Protein AF-A0A380P1U2-F1 (afdb_monomer)

Radius of gyration: 17.5 Å; Cα contacts (8 Å, |Δi|>4): 47; chains: 1; bounding box: 38×32×60 Å

InterPro domains:
  IPR010074 Phosphoribosylformylglycinamidine subunit PurL [PTHR43555] (17-75)
  IPR036676 PurM-like, C-terminal domain superfamily [G3DSA:3.90.650.10] (28-54)
  IPR036921 PurM-like, N-terminal domain superfamily [G3DSA:3.30.1330.10] (56-75)
  IPR041609 Phosphoribosylformylglycinamidine synthase, linker domain [PF18072] (18-64)

Structure (mmCIF, N/CA/C/O backbone):
data_AF-A0A380P1U2-F1
#
_entry.id   AF-A0A380P1U2-F1
#
loop_
_atom_site.group_PDB
_atom_site.id
_atom_site.type_symbol
_atom_site.label_atom_id
_atom_site.label_alt_id
_atom_site.label_comp_id
_atom_site.label_asym_id
_atom_site.label_entity_id
_atom_site.label_seq_id
_atom_site.pdbx_PDB_ins_code
_atom_site.Cartn_x
_atom_site.Cartn_y
_atom_site.Cartn_z
_atom_site.occupancy
_atom_site.B_iso_or_equiv
_atom_site.auth_seq_id
_atom_site.auth_comp_id
_atom_site.auth_asym_id
_atom_site.auth_atom_id
_atom_site.pdbx_PDB_model_num
ATOM 1 N N . MET A 1 1 ? 5.934 23.003 -36.882 1.00 41.56 1 MET A N 1
ATOM 2 C CA . MET A 1 1 ? 6.953 22.424 -35.987 1.00 41.56 1 MET A CA 1
ATOM 3 C C . MET A 1 1 ? 6.254 22.175 -34.664 1.00 41.56 1 MET A C 1
ATOM 5 O O . MET A 1 1 ? 6.129 23.094 -33.874 1.00 41.56 1 MET A O 1
ATOM 9 N N . VAL A 1 2 ? 5.623 21.007 -34.519 1.00 45.97 2 VAL A N 1
ATOM 10 C CA . VAL A 1 2 ? 4.977 20.626 -33.256 1.00 45.97 2 VAL A CA 1
ATOM 11 C C . VAL A 1 2 ? 6.120 20.200 -32.348 1.00 45.97 2 VAL A C 1
ATOM 13 O O . VAL A 1 2 ? 6.802 19.224 -32.659 1.00 45.97 2 VAL A O 1
ATOM 16 N N . GLU A 1 3 ? 6.415 20.996 -31.324 1.00 53.00 3 GLU A N 1
ATOM 17 C CA . GLU A 1 3 ? 7.401 20.629 -30.313 1.00 53.00 3 GLU A CA 1
ATOM 18 C C . GLU A 1 3 ? 7.011 19.269 -29.734 1.00 53.00 3 GLU A C 1
ATOM 20 O O . GLU A 1 3 ? 5.857 19.038 -29.365 1.00 53.00 3 GLU A O 1
ATOM 25 N N . MET A 1 4 ? 7.967 18.341 -29.728 1.00 51.97 4 MET A N 1
ATOM 26 C CA . MET A 1 4 ? 7.796 17.051 -29.087 1.00 51.97 4 MET A CA 1
ATOM 27 C C . MET A 1 4 ? 7.640 17.312 -27.592 1.00 51.97 4 MET A C 1
ATOM 29 O O . MET A 1 4 ? 8.630 17.532 -26.898 1.00 51.97 4 MET A O 1
ATOM 33 N N . VAL A 1 5 ? 6.400 17.306 -27.098 1.00 57.91 5 VAL A N 1
ATOM 34 C CA . VAL A 1 5 ? 6.134 17.088 -25.676 1.00 57.91 5 VAL A CA 1
ATOM 35 C C . VAL A 1 5 ? 6.905 15.824 -25.312 1.00 57.91 5 VAL A C 1
ATOM 37 O O . VAL A 1 5 ? 6.588 14.738 -25.799 1.00 57.91 5 VAL A O 1
ATOM 40 N N . SER A 1 6 ? 7.979 15.977 -24.535 1.00 59.66 6 SER A N 1
ATOM 41 C CA . SER A 1 6 ? 8.727 14.863 -23.966 1.00 59.66 6 SER A CA 1
ATOM 42 C C . SER A 1 6 ? 7.717 13.931 -23.315 1.00 59.66 6 SER A C 1
ATOM 44 O O . SER A 1 6 ? 6.970 14.375 -22.443 1.0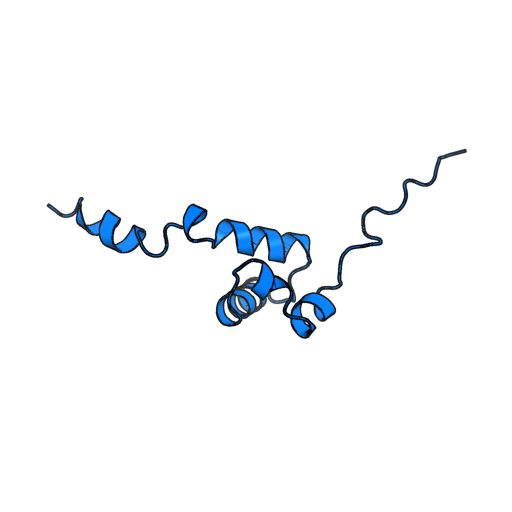0 59.66 6 SER A O 1
ATOM 46 N N . ASN A 1 7 ? 7.652 12.685 -23.785 1.00 59.56 7 ASN A N 1
ATOM 47 C CA . ASN A 1 7 ? 6.689 11.702 -23.309 1.00 59.56 7 ASN A CA 1
ATOM 48 C C . ASN A 1 7 ? 6.775 11.625 -21.771 1.00 59.56 7 ASN 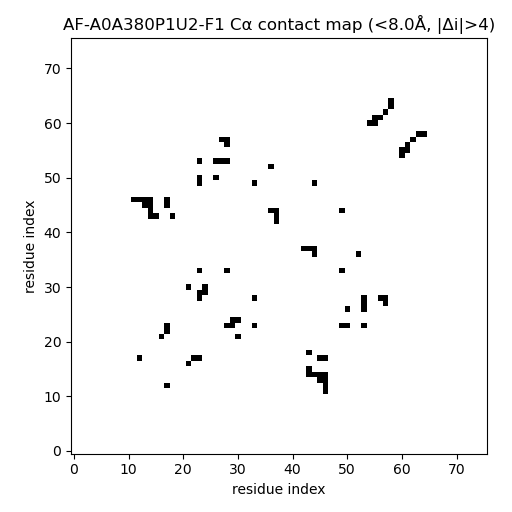A C 1
ATOM 50 O O . ASN A 1 7 ? 7.801 11.171 -21.261 1.00 59.56 7 ASN A O 1
ATOM 54 N N . PRO A 1 8 ? 5.754 12.074 -21.020 1.00 58.69 8 PRO A N 1
ATOM 55 C CA . PRO A 1 8 ? 5.844 12.199 -19.563 1.00 58.69 8 PRO A CA 1
ATOM 56 C C . PRO A 1 8 ? 5.991 10.838 -18.864 1.00 58.69 8 PRO A C 1
ATOM 58 O O . PRO A 1 8 ? 6.434 10.780 -17.725 1.00 58.69 8 PRO A O 1
ATOM 61 N N . MET A 1 9 ? 5.694 9.744 -19.573 1.00 56.44 9 MET A N 1
ATOM 62 C CA . MET A 1 9 ? 5.845 8.363 -19.102 1.00 56.44 9 MET A CA 1
ATOM 63 C C . MET A 1 9 ? 7.278 7.813 -19.221 1.00 56.44 9 MET A C 1
ATOM 65 O O . MET A 1 9 ? 7.516 6.660 -18.883 1.00 56.44 9 MET A O 1
ATOM 69 N N . ALA A 1 10 ? 8.247 8.583 -19.731 1.00 60.97 10 ALA A N 1
ATOM 70 C CA . ALA A 1 10 ? 9.599 8.075 -19.997 1.00 60.97 10 ALA A CA 1
ATOM 71 C C . ALA A 1 10 ? 10.431 7.761 -18.734 1.00 60.97 10 ALA A C 1
ATOM 73 O O . ALA A 1 10 ? 11.522 7.214 -18.866 1.00 60.97 10 ALA A O 1
ATOM 74 N N . ASN A 1 11 ? 9.946 8.110 -17.537 1.00 69.50 11 ASN A N 1
ATOM 75 C CA . ASN A 1 11 ? 10.713 8.020 -16.290 1.00 69.50 11 ASN A CA 1
ATOM 76 C C . ASN A 1 11 ? 9.998 7.246 -15.166 1.00 69.50 11 ASN A C 1
ATOM 78 O O . ASN A 1 11 ? 10.474 7.243 -14.032 1.00 69.50 11 ASN A O 1
ATOM 82 N N . GLU A 1 12 ? 8.851 6.623 -15.451 1.00 80.00 12 GLU A N 1
ATOM 83 C CA . GLU A 1 12 ? 8.128 5.820 -14.462 1.00 80.00 12 GLU A CA 1
ATOM 84 C C . GLU A 1 12 ? 8.654 4.375 -14.462 1.00 80.00 12 GLU A C 1
ATOM 86 O O . GLU A 1 12 ? 8.820 3.787 -15.535 1.00 80.00 12 GLU A O 1
ATOM 91 N N . PRO A 1 13 ? 8.922 3.778 -13.286 1.00 85.38 13 PRO A N 1
ATOM 92 C CA . PRO A 1 13 ? 9.334 2.381 -13.209 1.00 85.38 13 PRO A CA 1
ATOM 93 C C . PRO A 1 13 ? 8.208 1.460 -13.695 1.00 85.38 13 PRO A C 1
ATOM 95 O O . PRO A 1 13 ? 7.024 1.699 -13.437 1.00 85.38 13 PRO A O 1
ATOM 98 N N . ASN A 1 14 ? 8.576 0.385 -14.396 1.00 91.00 14 ASN A N 1
ATOM 99 C CA . ASN A 1 14 ? 7.612 -0.591 -14.893 1.00 91.00 14 ASN A CA 1
ATOM 100 C C . ASN A 1 14 ? 6.954 -1.349 -13.716 1.00 91.00 14 ASN A C 1
ATOM 102 O O . ASN A 1 14 ? 7.617 -1.563 -12.699 1.00 91.00 14 ASN A O 1
ATOM 106 N N . PRO A 1 15 ? 5.700 -1.832 -13.842 1.00 93.50 15 PRO A N 1
ATOM 107 C CA . PRO A 1 15 ? 5.067 -2.688 -12.830 1.00 93.50 15 PRO A CA 1
ATOM 108 C C . PRO A 1 15 ? 5.945 -3.849 -12.332 1.00 93.50 15 PRO A C 1
ATOM 110 O O . PRO A 1 15 ? 5.978 -4.141 -11.138 1.00 93.50 15 PRO A O 1
ATOM 113 N N . THR A 1 16 ? 6.711 -4.474 -13.230 1.00 93.75 16 THR A N 1
ATOM 114 C CA . THR A 1 16 ? 7.625 -5.578 -12.885 1.00 93.75 16 THR A CA 1
ATOM 115 C C . THR A 1 16 ? 8.791 -5.104 -12.018 1.00 93.75 16 THR A C 1
ATOM 117 O O . THR A 1 16 ? 9.192 -5.786 -11.071 1.00 93.75 16 THR A O 1
ATOM 120 N N . ASP A 1 17 ? 9.317 -3.912 -12.309 1.00 93.12 17 ASP A N 1
ATOM 121 C CA . ASP A 1 17 ? 10.398 -3.306 -11.535 1.00 93.12 17 ASP A CA 1
ATOM 122 C C . ASP A 1 17 ? 9.897 -2.911 -10.148 1.00 93.12 17 ASP A C 1
ATOM 124 O O . ASP A 1 17 ? 10.589 -3.147 -9.163 1.00 93.12 17 ASP A O 1
ATOM 1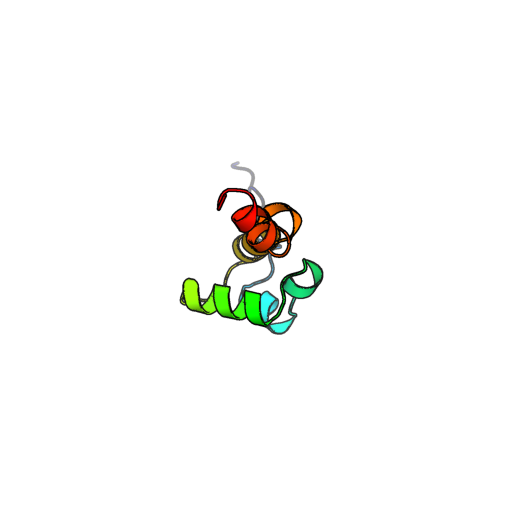28 N N . ILE A 1 18 ? 8.677 -2.376 -10.042 1.00 93.69 18 ILE A N 1
ATOM 129 C CA . ILE A 1 18 ? 8.047 -2.022 -8.761 1.00 93.69 18 ILE A CA 1
ATOM 130 C C . ILE A 1 18 ? 7.923 -3.255 -7.860 1.00 93.69 18 ILE A C 1
ATOM 132 O O . ILE A 1 18 ? 8.286 -3.176 -6.686 1.00 93.69 18 ILE A O 1
ATOM 136 N N . GLN A 1 19 ? 7.470 -4.389 -8.407 1.00 94.69 19 GLN A N 1
ATOM 137 C CA . GLN A 1 19 ? 7.374 -5.651 -7.670 1.00 94.69 19 GLN A CA 1
ATOM 138 C C . GLN A 1 19 ? 8.757 -6.180 -7.265 1.00 94.69 19 GLN A C 1
ATOM 140 O O . GLN A 1 19 ? 8.975 -6.535 -6.111 1.00 94.69 19 GLN A O 1
ATOM 145 N N . THR A 1 20 ? 9.712 -6.203 -8.198 1.00 94.62 20 THR A N 1
ATOM 146 C CA . THR A 1 20 ? 11.044 -6.789 -7.965 1.00 94.62 20 THR A CA 1
ATOM 147 C C . THR A 1 20 ? 11.872 -5.962 -6.982 1.00 94.62 20 THR A C 1
ATOM 149 O O . THR A 1 20 ? 12.548 -6.508 -6.113 1.00 94.62 20 THR A O 1
ATOM 152 N N . THR A 1 21 ? 11.827 -4.635 -7.113 1.00 95.12 21 THR A N 1
ATOM 153 C CA . THR A 1 21 ? 12.562 -3.699 -6.246 1.00 95.12 21 THR A CA 1
ATOM 154 C C . THR A 1 21 ? 11.841 -3.408 -4.935 1.00 95.12 21 THR A C 1
ATOM 156 O O . THR A 1 21 ? 12.434 -2.793 -4.052 1.00 95.12 21 THR A O 1
ATOM 159 N N . LYS A 1 22 ? 10.576 -3.831 -4.815 1.00 95.00 22 LYS A N 1
ATOM 160 C CA . LYS A 1 22 ? 9.686 -3.549 -3.684 1.00 95.00 22 LYS A CA 1
ATOM 161 C C . LYS A 1 22 ? 9.584 -2.064 -3.341 1.00 95.00 22 LYS A C 1
ATOM 163 O O . LYS A 1 22 ? 9.522 -1.672 -2.179 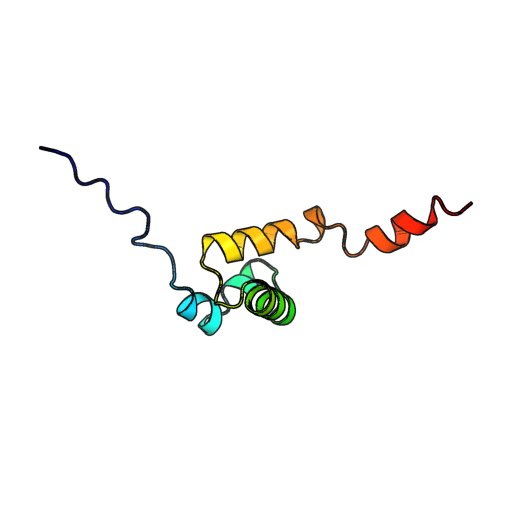1.00 95.00 22 LYS A O 1
ATOM 168 N N . LEU A 1 23 ? 9.536 -1.210 -4.365 1.00 93.75 23 LEU A N 1
ATOM 169 C CA . LEU A 1 23 ? 9.509 0.250 -4.204 1.00 93.75 23 LEU A CA 1
ATOM 170 C C . LEU A 1 23 ? 8.383 0.737 -3.268 1.00 93.75 23 LEU A C 1
ATOM 172 O O . LEU A 1 23 ? 8.545 1.727 -2.557 1.00 93.75 23 LEU A O 1
ATOM 176 N N . TYR A 1 24 ? 7.264 0.015 -3.243 1.00 94.12 24 TYR A N 1
ATOM 177 C CA . TYR A 1 24 ? 6.103 0.290 -2.398 1.00 94.12 24 TYR A CA 1
ATOM 178 C C . TYR A 1 24 ? 6.391 0.217 -0.888 1.00 94.12 24 TYR A C 1
ATOM 180 O O . TYR A 1 24 ? 5.727 0.913 -0.117 1.00 94.12 24 TYR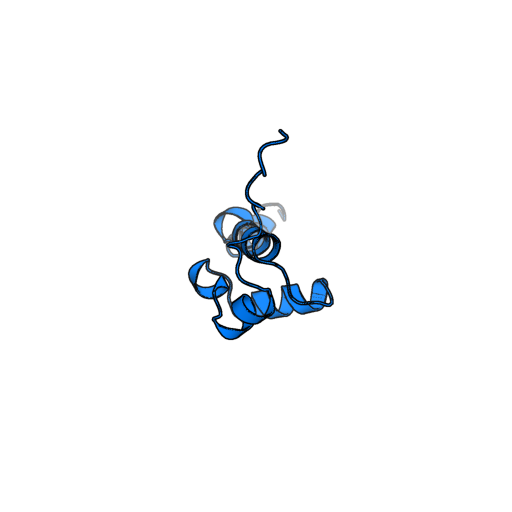 A O 1
ATOM 188 N N . GLU A 1 25 ? 7.406 -0.538 -0.449 1.00 95.38 25 GLU A N 1
ATOM 189 C CA . GLU A 1 25 ? 7.796 -0.609 0.968 1.00 95.38 25 GLU A CA 1
ATOM 190 C C . GLU A 1 25 ? 8.283 0.749 1.484 1.00 95.38 25 GLU A C 1
ATOM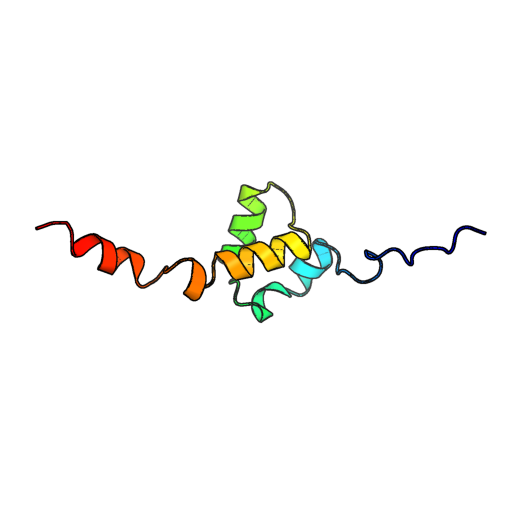 192 O O . GLU A 1 25 ? 7.963 1.152 2.604 1.00 95.38 25 GLU A O 1
ATOM 197 N N . ALA A 1 26 ? 8.979 1.515 0.639 1.00 93.19 26 ALA A N 1
ATOM 198 C CA . ALA A 1 26 ? 9.432 2.862 0.975 1.00 93.19 26 ALA A CA 1
ATOM 199 C C . ALA A 1 26 ? 8.271 3.859 1.155 1.00 93.19 26 ALA A C 1
ATOM 201 O O . ALA A 1 26 ? 8.448 4.908 1.776 1.00 93.19 26 ALA A O 1
ATOM 202 N N . TRP A 1 27 ? 7.082 3.544 0.635 1.00 93.75 27 TRP A N 1
ATOM 203 C CA . TRP A 1 27 ? 5.872 4.360 0.778 1.00 93.75 27 TRP A CA 1
ATOM 204 C C . TRP A 1 27 ? 4.949 3.878 1.901 1.00 93.75 27 TRP A C 1
ATOM 206 O O . TRP A 1 27 ? 3.907 4.488 2.154 1.00 93.75 27 TRP A O 1
ATOM 216 N N . GLY A 1 28 ? 5.355 2.825 2.614 1.00 91.69 28 GLY A N 1
ATOM 217 C CA . GLY A 1 28 ? 4.637 2.294 3.766 1.00 91.69 28 GLY A CA 1
ATOM 218 C C . GLY A 1 28 ? 3.582 1.240 3.432 1.00 91.69 28 GLY A C 1
ATOM 219 O O . GLY A 1 28 ? 2.799 0.906 4.319 1.00 91.69 28 GLY A O 1
ATOM 220 N N . LEU A 1 29 ? 3.560 0.713 2.202 1.00 94.62 29 LEU A N 1
ATOM 221 C CA . LEU A 1 29 ? 2.830 -0.516 1.888 1.00 94.62 29 LEU A CA 1
ATOM 222 C C . LEU A 1 29 ? 3.636 -1.723 2.358 1.00 94.62 29 LEU A C 1
ATOM 224 O O . LEU A 1 29 ? 4.830 -1.839 2.090 1.00 94.62 29 LEU A O 1
ATOM 228 N N . THR A 1 30 ? 2.967 -2.649 3.025 1.00 95.38 30 THR A N 1
ATOM 229 C CA . THR A 1 30 ? 3.530 -3.972 3.307 1.00 95.38 30 THR A CA 1
ATOM 230 C C . THR A 1 30 ? 3.434 -4.873 2.075 1.00 95.38 30 THR A C 1
ATOM 232 O O . THR A 1 30 ? 2.586 -4.663 1.209 1.00 95.38 30 THR A O 1
ATOM 235 N N . GLU A 1 31 ? 4.263 -5.918 2.012 1.00 95.62 31 GLU A N 1
ATOM 236 C CA . GLU A 1 31 ? 4.184 -6.938 0.953 1.00 95.62 31 GLU A CA 1
ATOM 237 C C . GLU A 1 31 ? 2.776 -7.537 0.836 1.00 95.62 31 GLU A C 1
ATOM 239 O O . GLU A 1 31 ? 2.211 -7.565 -0.250 1.00 95.62 31 GLU A O 1
ATOM 244 N N . HIS A 1 32 ? 2.148 -7.868 1.967 1.00 95.88 32 HIS A N 1
ATOM 245 C CA . HIS A 1 32 ? 0.771 -8.363 1.993 1.00 95.88 32 HIS A CA 1
ATOM 246 C C . HIS A 1 32 ? -0.222 -7.367 1.374 1.00 95.88 32 HIS A C 1
ATOM 248 O O . HIS A 1 32 ? -1.160 -7.762 0.686 1.00 95.88 32 HIS A O 1
ATOM 254 N N . GLU A 1 33 ? -0.092 -6.072 1.656 1.00 95.81 33 GLU A N 1
ATOM 255 C CA . GLU A 1 33 ? -0.991 -5.072 1.074 1.00 95.81 33 GLU A CA 1
ATOM 256 C C . GLU A 1 33 ? -0.774 -4.926 -0.428 1.00 95.81 33 GLU A C 1
ATOM 258 O O . GLU A 1 33 ? -1.746 -4.760 -1.158 1.00 95.81 33 GLU A O 1
ATOM 263 N N . TYR A 1 34 ? 0.472 -5.029 -0.890 1.00 96.81 34 TYR A N 1
ATOM 264 C CA . TYR A 1 34 ? 0.777 -5.050 -2.314 1.00 96.81 34 TYR A CA 1
ATOM 265 C C . TYR A 1 34 ? 0.184 -6.280 -3.011 1.00 96.81 34 TYR A C 1
ATOM 267 O O . TYR A 1 34 ? -0.462 -6.130 -4.045 1.00 96.81 34 TYR A O 1
ATOM 275 N N . ASP A 1 35 ? 0.313 -7.468 -2.422 1.00 97.00 35 ASP A N 1
ATOM 276 C CA . ASP A 1 35 ? -0.264 -8.699 -2.972 1.00 97.00 35 ASP A CA 1
ATOM 277 C C . ASP A 1 35 ? -1.794 -8.619 -3.059 1.00 97.00 35 ASP A C 1
ATOM 279 O O . ASP A 1 35 ? -2.371 -8.952 -4.091 1.00 97.00 35 ASP A O 1
ATOM 283 N N . LEU A 1 36 ? -2.455 -8.061 -2.036 1.00 97.00 36 LEU A N 1
ATOM 284 C CA . LEU A 1 36 ? -3.896 -7.791 -2.093 1.00 97.00 36 LEU A CA 1
ATOM 285 C C . LEU A 1 36 ? -4.262 -6.862 -3.256 1.00 97.00 36 LEU A C 1
ATOM 287 O O . LEU A 1 36 ? -5.280 -7.068 -3.907 1.00 97.00 36 LEU A O 1
ATOM 291 N N . ILE A 1 37 ? -3.454 -5.834 -3.525 1.00 96.50 37 ILE A N 1
ATOM 292 C CA . ILE A 1 37 ? -3.686 -4.933 -4.660 1.00 96.50 37 ILE A CA 1
ATOM 293 C C . ILE A 1 37 ? -3.564 -5.700 -5.981 1.00 96.50 37 ILE A C 1
ATOM 295 O O . ILE A 1 37 ? -4.391 -5.506 -6.871 1.00 96.50 37 ILE A O 1
ATOM 299 N N . VAL A 1 38 ? -2.559 -6.568 -6.119 1.00 97.00 38 VAL A N 1
ATOM 300 C CA . VAL A 1 38 ? -2.367 -7.396 -7.321 1.00 97.00 38 VAL A CA 1
ATOM 301 C C . VAL A 1 38 ? -3.552 -8.340 -7.529 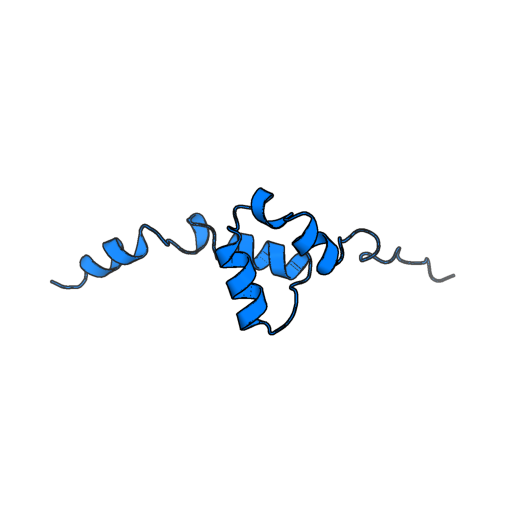1.00 97.00 38 VAL A C 1
ATOM 303 O O . VAL A 1 38 ? -4.059 -8.430 -8.649 1.00 97.00 38 VAL A O 1
ATOM 306 N N . ASP A 1 39 ? -4.020 -8.991 -6.464 1.00 97.44 39 ASP A N 1
ATOM 307 C CA . ASP A 1 39 ? -5.155 -9.915 -6.498 1.00 97.44 39 ASP A CA 1
ATOM 308 C C . ASP A 1 39 ? -6.462 -9.200 -6.874 1.00 97.44 39 ASP A C 1
ATOM 310 O O . ASP A 1 39 ? -7.189 -9.662 -7.754 1.00 97.44 39 ASP A O 1
ATOM 314 N N . GLU A 1 40 ? -6.738 -8.038 -6.272 1.00 96.31 40 GLU A N 1
ATOM 315 C CA . GLU A 1 40 ? -7.936 -7.234 -6.562 1.00 96.31 40 GLU A CA 1
ATOM 316 C C . GLU A 1 40 ? -7.924 -6.656 -7.988 1.00 96.31 40 GLU A C 1
ATOM 318 O O . GLU A 1 40 ? -8.972 -6.521 -8.624 1.00 96.31 40 GLU A O 1
ATOM 323 N N . LEU A 1 41 ? -6.745 -6.319 -8.522 1.00 95.62 41 LEU A N 1
ATOM 324 C CA . LEU A 1 41 ? -6.606 -5.816 -9.892 1.00 95.62 41 LEU A CA 1
ATOM 325 C C . LEU A 1 41 ? -6.518 -6.932 -10.945 1.00 95.62 41 LEU A C 1
ATOM 327 O O . LEU A 1 41 ? -6.739 -6.662 -12.128 1.00 95.62 41 LEU A O 1
ATOM 331 N N . GLY A 1 42 ? -6.147 -8.155 -10.557 1.00 96.56 42 GLY A N 1
ATOM 332 C CA . GLY A 1 42 ? -5.843 -9.264 -11.468 1.00 96.56 42 GLY A CA 1
ATOM 333 C C . GLY A 1 42 ? -4.602 -9.039 -12.346 1.00 96.56 42 GLY A C 1
ATOM 334 O O . GLY A 1 42 ? -4.427 -9.714 -13.363 1.00 96.56 42 GLY A O 1
ATOM 335 N N . ARG A 1 43 ? -3.762 -8.054 -12.005 1.00 96.56 43 ARG A N 1
ATOM 336 C CA . ARG A 1 43 ? -2.528 -7.679 -12.717 1.00 96.56 43 ARG A CA 1
ATOM 337 C C . ARG A 1 43 ? -1.606 -6.876 -11.801 1.00 96.56 43 ARG A C 1
ATOM 339 O O . ARG A 1 43 ? -2.042 -6.364 -10.775 1.00 96.56 43 ARG A O 1
ATOM 346 N N . LEU A 1 44 ? -0.357 -6.672 -12.222 1.00 96.38 44 LEU A N 1
ATOM 347 C CA . LEU A 1 44 ? 0.553 -5.780 -11.502 1.00 96.38 44 LEU A CA 1
ATOM 348 C C . LEU A 1 44 ? 0.079 -4.311 -11.595 1.00 96.38 44 LEU A C 1
ATOM 350 O O . LEU A 1 44 ? -0.246 -3.845 -12.700 1.00 96.38 44 LEU A O 1
ATOM 354 N N . PRO A 1 45 ? 0.034 -3.574 -10.468 1.00 95.81 45 PRO A N 1
ATOM 355 C CA . PRO A 1 45 ? -0.272 -2.149 -10.469 1.00 95.81 45 PRO A CA 1
ATOM 356 C C . PRO A 1 45 ? 0.874 -1.346 -11.096 1.00 95.81 45 PRO A C 1
ATOM 358 O O . PRO A 1 45 ? 2.052 -1.668 -10.930 1.00 95.81 45 PRO A O 1
ATOM 361 N N . ASN A 1 46 ? 0.536 -0.271 -11.806 1.00 95.19 46 ASN A N 1
ATOM 362 C CA . ASN A 1 46 ? 1.533 0.685 -12.291 1.00 95.19 46 ASN A CA 1
ATOM 363 C C . ASN A 1 46 ? 2.034 1.607 -11.165 1.00 95.19 46 ASN A C 1
ATOM 365 O O . ASN A 1 46 ? 1.558 1.548 -10.028 1.00 95.19 46 ASN A O 1
ATOM 369 N N . TYR A 1 47 ? 3.011 2.461 -11.475 1.00 93.88 47 TYR A N 1
ATOM 370 C CA . TYR A 1 47 ? 3.602 3.392 -10.512 1.00 93.88 47 TYR A CA 1
ATOM 371 C C . TYR A 1 47 ? 2.553 4.271 -9.821 1.00 93.88 47 TYR A C 1
ATOM 373 O O . TYR A 1 47 ? 2.501 4.333 -8.590 1.00 93.88 47 TYR A O 1
ATOM 381 N N . THR A 1 48 ? 1.674 4.895 -10.606 1.00 93.62 48 THR A N 1
ATOM 382 C CA . THR A 1 48 ? 0.619 5.779 -10.103 1.00 93.62 48 THR A CA 1
ATOM 383 C C . THR A 1 48 ? -0.390 5.031 -9.236 1.00 93.62 48 THR A C 1
ATOM 385 O O . THR A 1 48 ? -0.744 5.508 -8.162 1.00 93.62 48 THR A O 1
ATOM 388 N N . GLU A 1 49 ? -0.838 3.852 -9.671 1.00 95.25 49 GLU A N 1
ATOM 389 C CA . GLU A 1 49 ? -1.775 3.001 -8.931 1.00 95.25 49 GLU A CA 1
ATOM 390 C C . GLU A 1 49 ? -1.170 2.560 -7.601 1.00 95.25 49 GLU A C 1
ATOM 392 O O . GLU A 1 49 ? -1.800 2.711 -6.557 1.00 95.25 49 GLU A O 1
ATOM 397 N N . THR A 1 50 ? 0.079 2.093 -7.618 1.00 94.75 50 THR A N 1
ATOM 398 C CA . THR A 1 50 ? 0.798 1.672 -6.409 1.00 94.75 50 THR A CA 1
ATOM 399 C C . THR A 1 50 ? 0.914 2.828 -5.413 1.00 94.75 50 THR A C 1
ATOM 401 O O . THR A 1 50 ? 0.595 2.669 -4.234 1.00 94.75 50 THR A O 1
ATOM 404 N N . GLY A 1 51 ? 1.305 4.018 -5.882 1.00 94.12 51 GLY A N 1
ATOM 405 C CA . GLY A 1 51 ? 1.375 5.216 -5.043 1.00 94.12 51 GLY A CA 1
ATOM 406 C C . GLY A 1 51 ? 0.009 5.640 -4.494 1.00 94.12 51 GLY A C 1
ATOM 407 O O . GLY A 1 51 ? -0.107 5.993 -3.317 1.00 94.12 51 GLY A O 1
ATOM 408 N N . LEU A 1 52 ? -1.042 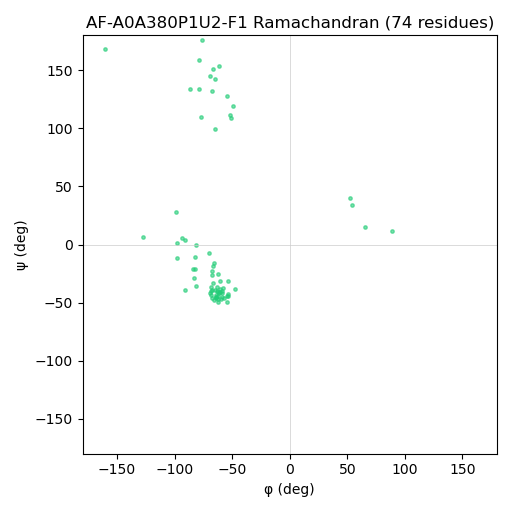5.551 -5.313 1.00 95.06 52 LEU A N 1
ATOM 409 C CA . LEU A 1 52 ? -2.412 5.861 -4.908 1.00 95.06 52 LEU A CA 1
ATOM 410 C C . LEU A 1 52 ? -2.888 4.929 -3.790 1.00 95.06 52 LEU A C 1
ATOM 412 O O . LEU A 1 52 ? -3.370 5.407 -2.760 1.00 95.06 52 LEU A O 1
ATOM 416 N N . PHE A 1 53 ? -2.712 3.617 -3.955 1.00 95.88 53 PHE A N 1
ATOM 417 C CA . PHE A 1 53 ? -3.056 2.648 -2.917 1.00 95.88 53 PHE A CA 1
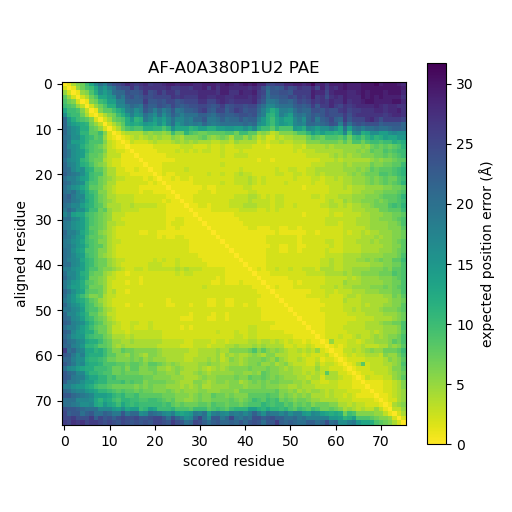ATOM 418 C C . PHE A 1 53 ? -2.263 2.889 -1.635 1.00 95.88 53 PHE A C 1
ATOM 420 O O . PHE A 1 53 ? -2.849 2.871 -0.553 1.00 95.88 53 PHE A O 1
ATOM 427 N N . SER A 1 54 ? -0.971 3.209 -1.744 1.00 94.81 54 SER A N 1
ATOM 428 C CA . SER A 1 54 ? -0.135 3.531 -0.586 1.00 94.81 54 SER A CA 1
ATOM 429 C C . SER A 1 54 ? -0.696 4.695 0.229 1.00 94.81 54 SER A C 1
ATOM 431 O O . SER A 1 54 ? -0.807 4.618 1.454 1.00 94.81 54 SER A O 1
ATOM 433 N N . ALA A 1 55 ? -1.114 5.770 -0.442 1.00 93.94 55 ALA A N 1
ATOM 434 C CA . ALA A 1 55 ? -1.710 6.922 0.222 1.00 93.94 55 ALA A CA 1
ATOM 435 C C . ALA A 1 55 ? -3.076 6.581 0.842 1.00 93.94 55 ALA A C 1
ATOM 437 O O . ALA A 1 55 ? -3.332 6.916 2.003 1.00 93.94 55 ALA A O 1
ATOM 438 N N . MET A 1 56 ? -3.945 5.895 0.094 1.00 94.31 56 MET A N 1
ATOM 439 C CA . MET A 1 56 ? -5.298 5.544 0.537 1.00 94.31 56 MET A CA 1
ATOM 440 C C . MET A 1 56 ? -5.295 4.588 1.730 1.00 94.31 56 MET A C 1
ATOM 442 O O . MET A 1 56 ? -6.110 4.731 2.640 1.00 94.31 56 MET A O 1
ATOM 446 N N . TRP A 1 57 ? -4.385 3.618 1.737 1.00 93.38 57 TRP A N 1
ATOM 447 C CA . TRP A 1 57 ? -4.277 2.608 2.784 1.00 93.38 57 TRP A CA 1
ATOM 448 C C . TRP A 1 57 ? -3.327 3.031 3.909 1.00 93.38 57 TRP A C 1
ATOM 450 O O . TRP A 1 57 ? -3.135 2.290 4.868 1.00 93.38 57 TRP A O 1
ATOM 460 N N . SER A 1 58 ? -2.775 4.240 3.883 1.00 91.19 58 SER A N 1
ATOM 461 C CA . SER A 1 58 ? -2.058 4.775 5.041 1.00 91.19 58 SER A CA 1
ATOM 462 C C . SER A 1 58 ? -2.979 4.895 6.266 1.00 91.19 58 SER A C 1
ATOM 464 O O . SER A 1 58 ? -4.195 5.074 6.136 1.00 91.19 58 SER A O 1
ATOM 466 N N . GLU A 1 59 ? -2.416 4.833 7.477 1.00 89.69 59 GLU A N 1
ATOM 467 C CA . GLU A 1 59 ? -3.197 5.001 8.717 1.00 89.69 59 GLU A CA 1
ATOM 468 C C . GLU A 1 59 ? -3.922 6.353 8.757 1.00 89.69 59 GLU A C 1
ATOM 470 O O . GLU A 1 59 ? -5.063 6.421 9.203 1.00 89.69 59 GLU A O 1
ATOM 475 N N . HIS A 1 60 ? -3.283 7.410 8.247 1.00 86.81 60 HIS A N 1
ATOM 476 C CA . HIS A 1 60 ? -3.849 8.757 8.215 1.00 86.81 60 HIS A CA 1
ATOM 477 C C . HIS A 1 60 ? -5.149 8.827 7.400 1.00 86.81 60 HIS A C 1
ATOM 479 O O . HIS A 1 60 ? -6.081 9.524 7.792 1.00 86.81 60 HIS A O 1
ATOM 485 N N . CYS A 1 61 ? -5.228 8.092 6.288 1.00 86.19 61 CYS A N 1
ATOM 486 C CA . CYS A 1 61 ? -6.393 8.113 5.404 1.00 86.19 61 CYS A CA 1
ATOM 487 C C . CYS A 1 61 ? -7.438 7.049 5.763 1.00 86.19 61 CYS A C 1
ATOM 489 O O . CYS A 1 61 ? -8.639 7.299 5.676 1.00 86.19 61 CYS A O 1
ATOM 491 N N . SER A 1 62 ? -7.000 5.850 6.149 1.00 88.12 62 SER A N 1
ATOM 492 C CA . SER A 1 62 ? -7.892 4.697 6.328 1.00 88.12 62 SER A CA 1
ATOM 493 C C . SER A 1 62 ? -8.324 4.455 7.773 1.00 88.12 62 SER A C 1
ATOM 495 O O . SER A 1 62 ? -9.254 3.674 8.001 1.00 88.12 62 SER A O 1
ATOM 497 N N . TYR A 1 63 ? -7.692 5.129 8.744 1.00 88.75 63 TYR A N 1
ATOM 498 C CA . TYR A 1 63 ? -7.996 4.997 10.169 1.00 88.75 63 TYR A CA 1
ATOM 499 C C . TYR A 1 63 ? -7.943 3.533 10.643 1.00 88.75 63 TYR A C 1
ATOM 501 O O . TYR A 1 63 ? -8.757 3.132 11.476 1.00 88.75 63 TYR A O 1
ATOM 509 N N . LYS A 1 64 ? -7.053 2.686 10.096 1.00 84.75 64 LYS A N 1
ATOM 510 C CA . LYS A 1 64 ? -7.102 1.220 10.300 1.00 84.75 64 LYS A CA 1
ATOM 511 C C . LYS A 1 64 ? -7.131 0.846 11.774 1.00 84.75 64 LYS A C 1
ATOM 513 O O . LYS A 1 64 ? -7.908 -0.023 12.169 1.00 84.75 64 LYS A O 1
ATOM 518 N N . LYS A 1 65 ? -6.316 1.514 12.592 1.00 87.38 65 LYS A N 1
ATOM 519 C CA . LYS A 1 65 ? -6.207 1.225 14.028 1.00 87.38 65 LYS A CA 1
ATOM 520 C C . LYS A 1 65 ? -7.323 1.869 14.838 1.00 87.38 65 LYS A C 1
ATOM 522 O O . LYS A 1 65 ? -7.790 1.286 15.814 1.00 87.38 65 LYS A O 1
ATOM 527 N N . SER A 1 66 ? -7.755 3.064 14.448 1.00 87.31 66 SER A N 1
ATOM 528 C CA . SER A 1 66 ? -8.770 3.820 15.191 1.00 87.31 66 SER A CA 1
ATOM 529 C C . SER A 1 66 ? -10.206 3.398 14.852 1.00 87.31 66 SER A C 1
ATOM 531 O O . SER A 1 66 ? -11.068 3.427 15.728 1.00 87.31 66 SER A O 1
ATOM 533 N N . LYS A 1 67 ? -10.478 2.909 13.637 1.00 88.56 67 LYS A N 1
ATOM 534 C CA . LYS A 1 67 ? -11.811 2.502 13.156 1.00 88.56 67 LYS A CA 1
ATOM 535 C C . LYS A 1 67 ? -12.528 1.475 14.052 1.00 88.56 67 LYS A C 1
ATOM 537 O O . LYS A 1 67 ? -13.715 1.685 14.308 1.00 88.56 67 LYS A O 1
ATOM 542 N N . PRO A 1 68 ? -11.897 0.396 14.564 1.00 88.06 68 PRO A N 1
ATOM 543 C CA . PRO A 1 68 ? -12.566 -0.549 15.462 1.00 88.06 68 PRO A CA 1
ATOM 544 C C . PRO A 1 68 ? -13.017 0.098 16.773 1.00 88.06 68 PRO A C 1
ATOM 546 O O . PRO A 1 68 ? -14.131 -0.153 17.222 1.00 88.06 68 PRO A O 1
ATOM 549 N N . VAL A 1 69 ? -12.181 0.967 17.350 1.00 89.00 69 VAL A N 1
ATOM 550 C CA . VAL A 1 69 ? -12.499 1.705 18.581 1.00 89.00 69 VAL A CA 1
ATOM 551 C C . VAL A 1 69 ? -13.609 2.715 18.313 1.00 89.00 69 VAL A C 1
ATOM 553 O O . VAL A 1 69 ? -14.567 2.798 19.069 1.00 89.00 69 VAL A O 1
ATOM 556 N N . LEU A 1 70 ? -13.540 3.433 17.190 1.00 87.94 70 LEU A N 1
ATOM 557 C CA . LEU A 1 70 ? -14.559 4.413 16.824 1.00 87.94 70 LEU A CA 1
ATOM 558 C C . LEU A 1 70 ? -15.954 3.786 16.656 1.00 87.94 70 LEU A C 1
ATOM 560 O O . LEU A 1 70 ? -16.958 4.416 16.983 1.00 87.94 70 LEU A O 1
ATOM 564 N N . ARG A 1 71 ? -16.032 2.524 16.215 1.00 88.50 71 ARG A N 1
ATOM 565 C CA . ARG A 1 71 ? -17.301 1.791 16.079 1.00 88.50 71 ARG A CA 1
ATOM 566 C C . ARG A 1 71 ? -17.990 1.474 17.409 1.00 88.50 71 ARG A C 1
ATOM 568 O O . ARG A 1 71 ? -19.197 1.247 17.389 1.00 88.50 71 ARG A O 1
ATOM 575 N N . THR A 1 72 ? -17.280 1.436 18.539 1.00 87.50 72 THR A N 1
ATOM 576 C CA . THR A 1 72 ? -17.883 1.065 19.834 1.00 87.50 72 THR A CA 1
ATOM 577 C C . THR A 1 72 ? -18.613 2.227 20.510 1.00 87.50 72 THR A C 1
ATOM 579 O O . THR A 1 72 ? -19.512 1.986 21.313 1.00 87.50 72 THR A O 1
ATOM 582 N N . PHE A 1 73 ? -18.304 3.483 20.161 1.00 85.25 73 PHE A N 1
ATOM 583 C CA . PHE A 1 73 ? -18.918 4.657 20.799 1.00 85.25 73 PHE A CA 1
ATOM 584 C C . PHE A 1 73 ? -20.417 4.823 20.508 1.00 85.25 73 PHE A C 1
ATOM 586 O O . PHE A 1 73 ? -21.121 5.401 21.329 1.00 85.25 73 PHE A O 1
ATOM 593 N N . GLY A 1 74 ? -20.913 4.316 19.375 1.00 74.69 74 GLY A N 1
ATOM 594 C CA . GLY A 1 74 ? -22.328 4.409 18.982 1.00 74.69 74 GLY A CA 1
ATOM 595 C C . GLY A 1 74 ? -23.194 3.209 19.378 1.00 74.69 74 GLY A C 1
ATOM 596 O O . GLY A 1 74 ? -24.341 3.141 18.955 1.00 74.69 74 GLY A O 1
ATOM 597 N N . GLN A 1 75 ? -22.655 2.238 20.124 1.00 68.81 75 GLN A N 1
ATOM 598 C CA . GLN A 1 75 ? -23.367 1.010 20.521 1.00 68.81 75 GLN A CA 1
ATOM 599 C C . GLN A 1 75 ? -23.935 1.070 21.952 1.00 68.81 75 GLN A C 1
ATOM 601 O O . GLN A 1 75 ? -24.063 0.038 22.610 1.00 68.81 75 GLN A O 1
ATOM 606 N N . LYS A 1 76 ? -24.254 2.272 22.442 1.00 55.75 76 LYS A N 1
ATOM 607 C CA . LYS A 1 76 ? -24.991 2.493 23.693 1.00 55.75 76 LYS A CA 1
ATOM 608 C C . LYS A 1 76 ? -26.367 3.069 23.412 1.00 55.75 76 LYS A C 1
ATOM 610 O O . LYS A 1 76 ? -26.454 3.907 22.489 1.00 55.75 76 LYS A O 1
#

Secondary structure (DSSP, 8-state):
-------GGGGSPPHHHHHHHTGGGGGT--HHHHHHHHHHHTS---HHHHHHHHHHTSHHHH-TTHHHHHTTTT--

Nearest PDB structures (foldseek):
  8xlf-assembly1_L  TM=4.749E-01  e=3.531E+00  Homo sapiens
  6m2w-assembly1_C  TM=4.259E-01  e=4.262E+00  Homo sapiens

Sequence (76 aa):
MVEMVSNPMANEPNPTDIQTTKLYEAWGLTEHEYDLIVDELGRLPNYTETGLFSAMWSEHCSYKKSKPVLRTFGQK

pLDDT: mean 86.34, std 14.32, range [41.56, 97.44]

Foldseek 3Di:
DPPPPPPPPPPWDALVCCLVVVVLVVLPDDPVLLVVVCVVVVHRDGRVRSNVSSVCPDCVNPVVVNVVVVVVVPVD

Solvent-accessible surface area (backbone atoms only — not comparable to full-atom values): 4711 Å² total; per-residue (Å²): 134,81,76,78,74,71,65,84,73,79,80,63,64,49,37,68,51,40,64,74,69,43,56,51,50,84,62,71,34,50,72,71,58,51,52,51,49,27,63,76,64,75,42,75,53,44,57,68,54,48,54,48,50,29,56,52,68,28,60,91,66,53,33,69,81,52,48,68,62,61,60,58,75,75,76,117

Mean predicted aligned error: 7.66 Å

Organism: Weissella viridescens (NCBI:txid1629)